Protein AF-A0A3M2EKE4-F1 (afdb_monomer)

Radius of gyration: 15.52 Å; Cα contacts (8 Å, |Δi|>4): 413; chains: 1; bounding box: 34×30×47 Å

Mean predicted aligned error: 5.19 Å

Foldseek 3Di:
DAKDWDQDPFFIKIKDKPQKHWFDKDWDDDDDPPPFDFPTKIKTKIKHKDAAFDKMKIWIWGDGDPQKFKDFDDDPQWGKIWIDGQQKTKIKIWGDQVNCCVQWVWHWDDFDDDRTTTMIMITHNHITIDIIMMMMTMHGHDVPDPPRCRNVVRRVRSNVVVSD

pLDDT: mean 86.52, std 9.89, range [51.34, 96.31]

Nearest PDB structures (foldseek):
  3wir-assembly2_D  TM=4.554E-01  e=5.961E-01  Caldicellulosiruptor saccharolyticus DSM 8903
  6hzn-assembly1_A  TM=2.839E-01  e=2.787E-02  Homo sapiens
  8rzh-assembly1_B  TM=2.232E-01  e=6.284E-01  Zobellia galactanivorans
  8rzk-assembly2_D  TM=1.931E-01  e=7.363E-01  Zobellia galactanivorans
  2e6v-assembly1_A  TM=1.548E-01  e=6.087E+00  Canis lupus familiaris

Seco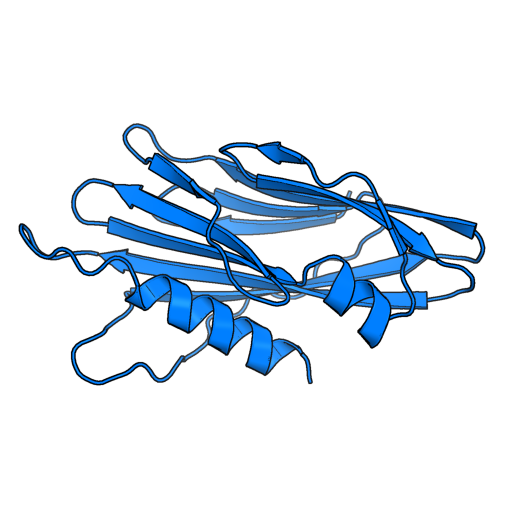ndary structure (DSSP, 8-state):
-EEEEE--TT--EEEEESSEEE---EE------TT---SEEEEEEEEEEE-TT-EEEEEEEE-PPTT-EEEEE--TTEEEEEEEETTEEEEEEEE-HHHHHHHH-EEEEEEEEETTEEEEEEEESS-EEEEEEEEEEEEEPPTT----SHHHHHHHHHHHHH--

Sequence (164 aa):
MAEIRCETPFGPVALSSATGTPGLVETVAVALPEGLALDRCQRATLHVALGSGEAATLSLACHPAPGMRVRPAVADGLAAWTVEGPGLAGAFAMPDAAWLSARHGLSATGFSAAHAGISLELRAAGPVVATIPFAVAWARLAPGSEEEFGPFFAVQKALAQGAG

Structure (mmCIF, N/CA/C/O backbone):
data_AF-A0A3M2EKE4-F1
#
_entry.id   AF-A0A3M2EKE4-F1
#
loop_
_atom_site.group_PDB
_atom_site.id
_atom_site.type_symbol
_atom_site.label_atom_id
_atom_site.label_alt_id
_atom_site.label_comp_id
_atom_site.label_asym_id
_atom_site.label_entity_id
_atom_site.label_seq_id
_atom_site.pdbx_PDB_ins_code
_atom_site.Cartn_x
_atom_site.Cartn_y
_atom_site.Cartn_z
_atom_site.occupancy
_atom_site.B_iso_or_equiv
_atom_site.auth_seq_id
_atom_site.auth_comp_id
_atom_site.auth_asym_id
_atom_site.auth_atom_id
_atom_site.pdbx_PDB_model_num
ATOM 1 N N . MET A 1 1 ? 3.431 15.579 -11.616 1.00 80.75 1 MET A N 1
ATOM 2 C CA . MET A 1 1 ? 3.532 14.623 -10.497 1.00 80.75 1 MET A CA 1
ATOM 3 C C . MET A 1 1 ? 2.196 13.921 -10.378 1.00 80.75 1 MET A C 1
ATOM 5 O O . MET A 1 1 ? 1.193 14.611 -10.244 1.00 80.75 1 MET A O 1
ATOM 9 N N . ALA A 1 2 ? 2.182 12.597 -10.505 1.00 90.69 2 ALA A N 1
ATOM 10 C CA . ALA A 1 2 ? 0.995 11.786 -10.281 1.00 90.69 2 ALA A CA 1
ATOM 11 C C . ALA A 1 2 ? 0.923 11.374 -8.815 1.00 90.69 2 ALA A C 1
ATOM 13 O O . ALA A 1 2 ? 1.919 10.943 -8.236 1.00 90.69 2 ALA A O 1
ATOM 14 N N . GLU A 1 3 ? -0.260 11.499 -8.236 1.00 93.31 3 GLU A N 1
ATOM 15 C CA . GLU A 1 3 ? -0.536 11.116 -6.862 1.00 93.31 3 GLU A CA 1
ATOM 16 C C . GLU A 1 3 ? -1.911 10.464 -6.807 1.00 93.31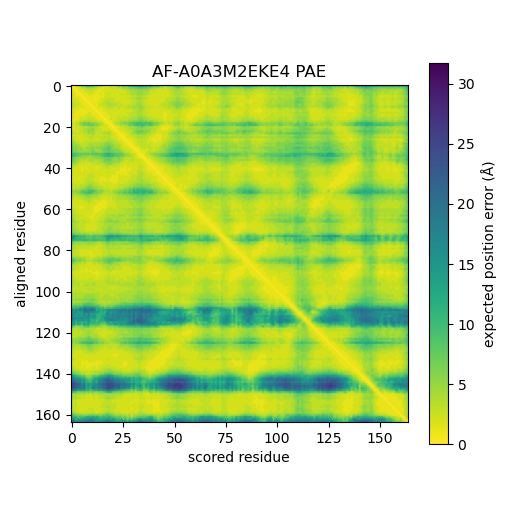 3 GLU A C 1
ATOM 18 O O . GLU A 1 3 ? -2.869 10.937 -7.421 1.00 93.31 3 GLU A O 1
ATOM 23 N N . ILE A 1 4 ? -1.987 9.371 -6.064 1.00 93.81 4 ILE A N 1
ATOM 24 C CA . ILE A 1 4 ? -3.229 8.726 -5.678 1.00 93.81 4 ILE A CA 1
ATOM 25 C C . ILE A 1 4 ? -3.342 8.872 -4.178 1.00 93.81 4 ILE A C 1
ATOM 27 O O . ILE A 1 4 ? -2.397 8.551 -3.461 1.00 93.81 4 ILE A O 1
ATOM 31 N N . ARG A 1 5 ? -4.503 9.311 -3.704 1.00 94.00 5 ARG A N 1
ATOM 32 C CA . ARG A 1 5 ? -4.724 9.603 -2.294 1.00 94.00 5 ARG A CA 1
ATOM 33 C C . ARG A 1 5 ? -6.010 8.952 -1.802 1.00 94.00 5 ARG A C 1
ATOM 35 O O . ARG A 1 5 ? -7.067 9.117 -2.404 1.00 94.00 5 ARG A O 1
ATOM 42 N N . CYS A 1 6 ? -5.900 8.214 -0.705 1.00 94.12 6 CYS A N 1
ATOM 43 C CA . CYS A 1 6 ? -7.015 7.628 0.024 1.00 94.12 6 CYS A CA 1
ATOM 44 C C . CYS A 1 6 ? -7.213 8.391 1.336 1.00 94.12 6 CYS A C 1
ATOM 46 O O . CYS A 1 6 ? -6.311 8.444 2.176 1.00 94.12 6 CYS A O 1
ATOM 48 N N . GLU A 1 7 ? -8.396 8.975 1.515 1.00 94.12 7 GLU A N 1
ATOM 49 C CA . GLU A 1 7 ? -8.786 9.621 2.768 1.00 94.12 7 GLU A CA 1
ATOM 50 C C . GLU A 1 7 ? -9.224 8.560 3.781 1.00 94.12 7 GLU A C 1
ATOM 52 O O . GLU A 1 7 ? -10.152 7.790 3.519 1.00 94.12 7 GLU A O 1
ATOM 57 N N . THR A 1 8 ? -8.568 8.526 4.943 1.00 94.31 8 THR A N 1
ATOM 58 C CA . THR A 1 8 ? -8.856 7.551 6.002 1.00 94.31 8 THR A CA 1
ATOM 59 C C . THR A 1 8 ? -9.055 8.238 7.357 1.00 94.31 8 THR A C 1
ATOM 61 O O . THR A 1 8 ? -8.550 9.346 7.564 1.00 94.31 8 THR A O 1
ATOM 64 N N . PRO A 1 9 ? -9.731 7.589 8.322 1.00 92.75 9 PRO A N 1
ATOM 65 C CA . PRO A 1 9 ? -9.908 8.139 9.666 1.00 92.75 9 PRO A CA 1
ATOM 66 C C . PRO A 1 9 ? -8.603 8.311 10.456 1.00 92.75 9 PRO A C 1
ATOM 68 O O . PRO A 1 9 ? -8.565 9.108 11.389 1.00 92.75 9 PRO A O 1
ATOM 71 N N . PHE A 1 10 ? -7.538 7.586 10.099 1.00 91.25 10 PHE A N 1
ATOM 72 C CA . PHE A 1 10 ? -6.226 7.726 10.734 1.00 91.25 10 PHE A CA 1
ATOM 73 C C . PHE A 1 10 ? -5.303 8.704 9.997 1.00 91.25 10 PHE A C 1
ATOM 75 O O . PHE A 1 10 ? -4.160 8.865 10.412 1.00 91.25 10 PHE A O 1
ATOM 82 N N . GLY A 1 11 ? -5.786 9.376 8.948 1.00 91.94 11 GLY A N 1
ATOM 83 C CA . GLY A 1 11 ? -5.022 10.320 8.133 1.00 91.94 11 GLY A CA 1
ATOM 84 C C . GLY A 1 11 ? -4.891 9.885 6.668 1.00 91.94 11 GLY A C 1
ATOM 85 O O . GLY A 1 11 ? -5.104 8.715 6.339 1.00 91.94 11 GLY A O 1
ATOM 86 N N . PRO A 1 12 ? -4.583 10.811 5.746 1.00 93.50 12 PRO A N 1
ATOM 87 C CA . PRO A 1 12 ? -4.498 10.491 4.328 1.00 93.50 12 PRO A CA 1
ATOM 88 C C . PRO A 1 12 ? -3.290 9.599 4.028 1.00 93.50 12 PRO A C 1
ATOM 90 O O . PRO A 1 12 ? -2.175 9.858 4.495 1.00 93.50 12 PRO A O 1
ATOM 93 N N . VAL A 1 13 ? -3.519 8.588 3.190 1.00 94.50 13 VAL A N 1
ATOM 94 C CA . VAL A 1 13 ? -2.485 7.706 2.634 1.00 94.50 13 VAL A CA 1
ATOM 95 C C . VAL A 1 13 ? -2.353 7.993 1.146 1.00 94.50 13 VAL A C 1
ATOM 97 O O . VAL A 1 13 ? -3.359 8.012 0.436 1.00 94.50 13 VAL A O 1
ATOM 100 N N . ALA A 1 14 ? -1.134 8.211 0.665 1.00 93.19 14 ALA A N 1
ATOM 101 C CA . ALA A 1 14 ? -0.877 8.550 -0.725 1.00 93.19 14 ALA A CA 1
ATOM 102 C C . ALA A 1 14 ? 0.242 7.706 -1.333 1.00 93.19 14 ALA A C 1
ATOM 104 O O . ALA A 1 14 ? 1.257 7.468 -0.685 1.00 93.19 14 ALA A O 1
ATOM 105 N N . LEU A 1 15 ? 0.061 7.304 -2.591 1.00 93.50 15 LEU A N 1
ATOM 106 C CA . LEU A 1 15 ? 1.104 6.751 -3.452 1.00 93.50 15 LEU A CA 1
ATOM 107 C C . LEU A 1 15 ? 1.366 7.742 -4.587 1.00 93.50 15 LEU A C 1
ATOM 109 O O . LEU A 1 15 ? 0.444 8.092 -5.326 1.00 93.50 15 LEU A O 1
ATOM 113 N N . SER A 1 16 ? 2.610 8.179 -4.751 1.00 93.00 16 SER A N 1
ATOM 114 C CA . SER A 1 16 ? 2.976 9.176 -5.755 1.00 93.00 16 SER A CA 1
ATOM 115 C C . SER A 1 16 ? 4.230 8.810 -6.542 1.00 93.00 16 SER A C 1
ATOM 117 O O . SER A 1 16 ? 5.087 8.042 -6.099 1.00 93.00 16 SER A O 1
ATOM 119 N N . SER A 1 17 ? 4.317 9.365 -7.752 1.00 92.75 17 SER A N 1
ATOM 120 C CA . SER A 1 17 ? 5.510 9.332 -8.594 1.00 92.75 17 SER A CA 1
ATOM 121 C C . SER A 1 17 ? 5.554 10.537 -9.534 1.00 92.75 17 SER A C 1
ATOM 123 O O . SER A 1 17 ? 4.526 11.044 -9.991 1.00 92.75 17 SER A O 1
A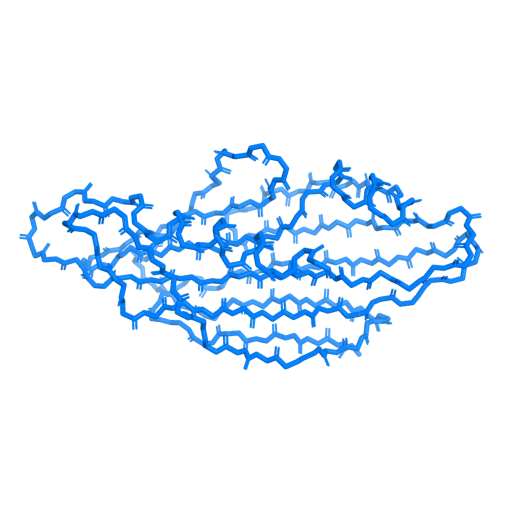TOM 125 N N . ALA A 1 18 ? 6.759 10.999 -9.867 1.00 88.38 18 ALA A N 1
ATOM 126 C CA . ALA A 1 18 ? 6.948 12.112 -10.795 1.00 88.38 18 ALA A CA 1
ATOM 127 C C . ALA A 1 18 ? 6.512 11.768 -12.230 1.00 88.38 18 ALA A C 1
ATOM 129 O O . ALA A 1 18 ? 5.973 12.637 -12.917 1.00 88.38 18 ALA A O 1
ATOM 130 N N . THR A 1 19 ? 6.708 10.513 -12.643 1.00 85.06 19 THR A N 1
ATOM 131 C CA . THR A 1 19 ? 6.520 10.015 -14.018 1.00 85.06 19 THR A CA 1
ATOM 132 C C . THR A 1 19 ? 5.321 9.072 -14.164 1.00 85.06 19 THR A C 1
ATOM 134 O O . THR A 1 19 ? 5.104 8.497 -15.228 1.00 85.06 19 THR A O 1
ATOM 137 N N . GLY A 1 20 ? 4.538 8.895 -13.097 1.00 88.69 20 GLY A N 1
ATOM 138 C CA . GLY A 1 20 ? 3.387 7.999 -13.097 1.00 88.69 20 GLY A CA 1
ATOM 139 C C . GLY A 1 20 ? 2.120 8.599 -13.712 1.00 88.69 20 GLY A C 1
ATOM 140 O O . GLY A 1 20 ? 2.039 9.789 -14.004 1.00 88.69 20 GLY A O 1
ATOM 141 N N . THR A 1 21 ? 1.095 7.762 -13.843 1.00 92.81 21 THR A N 1
ATOM 142 C CA . THR A 1 21 ? -0.301 8.137 -14.097 1.00 92.81 21 THR A CA 1
ATOM 143 C C . THR A 1 21 ? -1.183 7.429 -13.064 1.00 92.81 21 THR A C 1
ATOM 145 O O . THR A 1 21 ? -1.040 6.213 -12.889 1.00 92.81 21 THR A O 1
ATOM 148 N N . PRO A 1 22 ? -2.060 8.152 -12.345 1.00 93.19 22 PRO A N 1
ATOM 149 C CA . PRO A 1 22 ? -2.906 7.550 -11.326 1.00 93.19 22 PRO A CA 1
ATOM 150 C C . PRO A 1 22 ? -4.016 6.716 -11.972 1.00 93.19 22 PRO A C 1
ATOM 152 O O . PRO A 1 22 ? -4.667 7.153 -12.920 1.00 93.19 22 PRO A O 1
ATOM 155 N N . GLY A 1 23 ? -4.232 5.517 -11.446 1.00 88.88 23 GLY A N 1
ATOM 156 C CA . GLY A 1 23 ? -5.426 4.721 -11.688 1.00 88.88 23 GLY A CA 1
ATOM 157 C C . GLY A 1 23 ? -6.572 5.130 -10.763 1.00 88.88 23 GLY A C 1
ATOM 158 O O . GLY A 1 23 ? -6.477 6.084 -9.986 1.00 88.88 23 GLY A O 1
ATOM 159 N N . LEU A 1 24 ? -7.675 4.389 -10.846 1.00 88.00 24 LEU A N 1
ATOM 160 C CA . LEU A 1 24 ? -8.851 4.632 -10.016 1.00 88.00 24 LEU A CA 1
ATOM 161 C C . LEU A 1 24 ? -8.644 4.107 -8.592 1.00 88.00 24 LEU A C 1
ATOM 163 O O . LEU A 1 24 ? -8.023 3.066 -8.377 1.00 88.00 24 LEU A O 1
ATOM 167 N N . VAL A 1 25 ? -9.211 4.831 -7.627 1.00 91.94 25 VAL A N 1
ATOM 168 C CA . VAL A 1 25 ? -9.380 4.346 -6.257 1.00 91.94 25 VAL A CA 1
ATOM 169 C C . VAL A 1 25 ? -10.722 3.636 -6.170 1.00 91.94 25 VAL A C 1
ATOM 171 O O . VAL A 1 25 ? -11.772 4.236 -6.395 1.00 91.94 25 VAL A O 1
ATOM 174 N N . GLU A 1 26 ? -10.691 2.364 -5.804 1.00 93.31 26 GLU A N 1
ATOM 175 C CA . GLU A 1 26 ? -11.861 1.501 -5.711 1.00 93.31 26 GLU A CA 1
ATOM 176 C C . GLU A 1 26 ? -12.082 1.078 -4.262 1.00 93.31 26 GLU A C 1
ATOM 178 O O . GLU A 1 26 ? -11.132 0.813 -3.525 1.00 93.31 26 GLU A O 1
ATOM 183 N N . THR A 1 27 ? -13.345 0.980 -3.847 1.00 94.31 27 THR A N 1
ATOM 184 C CA . THR A 1 27 ? -13.686 0.263 -2.611 1.00 94.31 27 THR A CA 1
ATOM 185 C C . THR A 1 27 ? -13.826 -1.212 -2.944 1.00 94.31 27 THR A C 1
ATOM 187 O O . THR A 1 27 ? -14.578 -1.562 -3.853 1.00 94.31 27 THR A O 1
ATOM 190 N N . VAL A 1 28 ? -13.120 -2.072 -2.214 1.00 92.94 28 VAL A N 1
ATOM 191 C CA . VAL A 1 28 ? -13.090 -3.513 -2.476 1.00 92.94 28 VAL A CA 1
ATOM 192 C C . VAL A 1 28 ? -13.708 -4.295 -1.324 1.00 92.94 28 VAL A C 1
ATOM 194 O O . VAL A 1 28 ? -13.464 -4.016 -0.149 1.00 92.94 28 VAL A O 1
ATOM 197 N N . ALA A 1 29 ? -14.519 -5.293 -1.672 1.00 90.38 29 ALA A N 1
ATOM 198 C CA . ALA A 1 29 ? -15.056 -6.247 -0.714 1.00 90.38 29 ALA A CA 1
ATOM 199 C C . ALA A 1 29 ? -14.032 -7.364 -0.475 1.00 90.38 29 ALA A C 1
ATOM 201 O O . ALA A 1 29 ? -13.608 -8.054 -1.404 1.00 90.38 29 ALA A O 1
ATOM 202 N N . VAL A 1 30 ? -13.649 -7.554 0.784 1.00 89.31 30 VAL A N 1
ATOM 203 C CA . VAL A 1 30 ? -12.663 -8.552 1.207 1.00 89.31 30 VAL A CA 1
ATOM 204 C C . VAL A 1 30 ? -13.313 -9.502 2.203 1.00 89.31 30 VAL A C 1
ATOM 206 O O . VAL A 1 30 ? -13.792 -9.088 3.254 1.00 89.31 30 VAL A O 1
ATOM 209 N 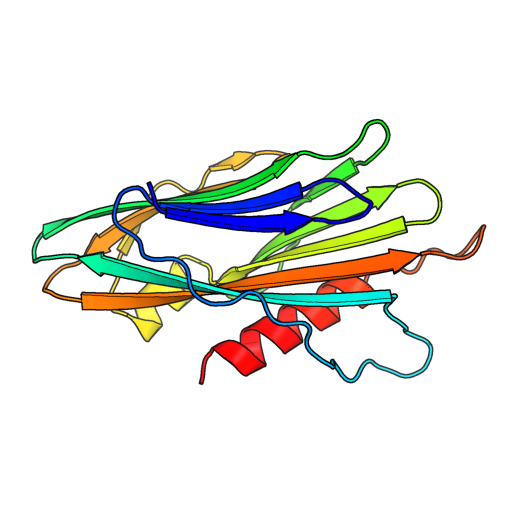N . ALA A 1 31 ? -13.354 -10.790 1.864 1.00 86.44 31 ALA A N 1
ATOM 210 C CA . ALA A 1 31 ? -13.830 -11.809 2.791 1.00 86.44 31 ALA A CA 1
ATOM 211 C C . ALA A 1 31 ? -12.798 -11.978 3.912 1.00 86.44 31 ALA A C 1
ATOM 213 O O . ALA A 1 31 ? -11.634 -12.271 3.628 1.00 86.44 31 ALA A O 1
ATOM 214 N N . LEU A 1 32 ? -13.202 -11.805 5.166 1.00 85.44 32 LEU A N 1
ATOM 215 C CA . LEU A 1 32 ? -12.344 -11.980 6.337 1.00 85.44 32 LEU A CA 1
ATOM 216 C C . LEU A 1 32 ? -12.699 -13.267 7.096 1.00 85.44 32 LEU A C 1
ATOM 218 O O . LEU A 1 32 ? -13.790 -13.801 6.892 1.00 85.44 32 LEU A O 1
ATOM 222 N N . PRO A 1 33 ? -11.779 -13.796 7.925 1.00 83.75 33 PRO A N 1
ATOM 223 C CA . PRO A 1 33 ? -12.112 -14.832 8.898 1.00 83.75 33 PRO A CA 1
ATOM 224 C C . PRO A 1 33 ? -13.297 -14.429 9.786 1.00 83.75 33 PRO A C 1
ATOM 226 O O . PRO A 1 33 ? -13.557 -13.242 9.992 1.00 83.75 33 PRO A O 1
ATOM 229 N N . GLU A 1 34 ? -14.001 -15.425 10.320 1.00 80.06 34 GLU A N 1
ATOM 230 C CA . GLU A 1 34 ? -15.129 -15.211 11.227 1.00 80.06 34 GLU A CA 1
ATOM 231 C C . GLU A 1 34 ? -14.706 -14.389 12.457 1.00 80.06 34 GLU A C 1
ATOM 233 O O . GLU A 1 34 ? -13.623 -14.593 13.002 1.00 80.06 34 GLU A O 1
ATOM 238 N N . GLY A 1 35 ? -15.550 -13.438 12.866 1.00 77.50 35 GLY A N 1
ATOM 239 C CA . GLY A 1 35 ? -15.277 -12.522 13.980 1.00 77.50 35 GLY A CA 1
ATOM 240 C C . GLY A 1 35 ? -14.587 -11.212 13.586 1.00 77.50 35 GLY A C 1
ATOM 241 O O . GLY A 1 35 ? -14.679 -10.249 14.337 1.00 77.50 35 GLY A O 1
ATOM 242 N N . LEU A 1 36 ? -13.995 -11.121 12.388 1.00 81.12 36 LEU A N 1
ATOM 243 C CA . LEU A 1 36 ? -13.330 -9.906 11.913 1.00 81.12 36 LEU A CA 1
ATOM 244 C C . LEU A 1 36 ? -14.216 -9.109 10.950 1.00 81.12 36 LEU A C 1
ATOM 246 O O . LEU A 1 36 ? -14.804 -9.654 10.014 1.00 81.12 36 LEU A O 1
ATOM 250 N N . ALA A 1 37 ? -14.259 -7.791 11.138 1.00 83.50 37 ALA A N 1
ATOM 251 C CA . ALA A 1 37 ? -15.003 -6.873 10.283 1.00 83.50 37 ALA A CA 1
ATOM 252 C C . ALA A 1 37 ? -14.169 -5.642 9.917 1.00 83.50 37 ALA A C 1
ATOM 254 O O . ALA A 1 37 ? -13.274 -5.232 10.655 1.00 83.50 37 ALA A O 1
ATOM 255 N N . LEU A 1 38 ? -14.488 -5.039 8.769 1.00 90.00 38 LEU A N 1
ATOM 256 C CA . LEU A 1 38 ? -13.913 -3.769 8.333 1.00 90.00 38 LEU A CA 1
ATOM 257 C C . LEU A 1 38 ? -14.996 -2.750 8.075 1.00 90.00 38 LEU A C 1
ATOM 259 O O . LEU A 1 38 ? -16.046 -3.072 7.524 1.00 90.00 38 LEU A O 1
ATOM 263 N N . ASP A 1 39 ? -14.675 -1.500 8.390 1.00 92.75 39 ASP A N 1
ATOM 264 C CA . ASP A 1 39 ? -15.472 -0.372 7.927 1.00 92.75 39 ASP A CA 1
ATOM 265 C C . ASP A 1 39 ? -15.232 -0.142 6.431 1.00 92.75 39 ASP A C 1
ATOM 267 O O . ASP A 1 39 ? -16.165 0.145 5.677 1.00 92.75 39 ASP A O 1
ATOM 271 N N . ARG A 1 40 ? -13.970 -0.236 5.986 1.00 95.19 40 ARG A N 1
ATOM 272 C CA . ARG A 1 40 ? -13.616 -0.043 4.578 1.00 95.19 40 ARG A CA 1
ATOM 273 C C . ARG A 1 40 ? -12.288 -0.699 4.215 1.00 95.19 40 ARG A C 1
ATOM 275 O O . ARG A 1 40 ? -11.346 -0.713 5.004 1.00 95.19 40 ARG A O 1
ATOM 282 N N . CYS A 1 41 ? -12.208 -1.164 2.972 1.00 96.31 41 CYS A N 1
ATOM 283 C CA . CYS A 1 41 ? -10.965 -1.478 2.282 1.00 96.31 41 CYS A CA 1
ATOM 284 C C . CYS A 1 41 ? -10.976 -0.779 0.918 1.00 96.31 41 CYS A C 1
ATOM 286 O O . CYS A 1 41 ? -11.966 -0.847 0.187 1.00 96.31 41 CYS A O 1
ATOM 288 N N . GLN A 1 42 ? -9.899 -0.068 0.599 1.00 96.12 42 GLN A N 1
ATOM 289 C CA . GLN A 1 42 ? -9.707 0.605 -0.677 1.00 96.12 42 GLN A CA 1
ATOM 290 C C . GLN A 1 42 ? -8.436 0.108 -1.349 1.00 96.12 42 GLN A C 1
ATOM 292 O O . GLN A 1 42 ? -7.439 -0.196 -0.692 1.00 96.12 42 GLN A O 1
ATOM 297 N N . ARG A 1 43 ? -8.479 0.061 -2.674 1.00 95.00 43 ARG A N 1
ATOM 298 C CA . ARG A 1 43 ? -7.367 -0.322 -3.536 1.00 95.00 43 ARG A CA 1
ATOM 299 C C . ARG A 1 43 ? -7.205 0.726 -4.619 1.00 95.00 43 ARG A C 1
ATOM 301 O O . ARG A 1 43 ? -8.198 1.260 -5.106 1.00 95.00 43 ARG A O 1
ATOM 308 N N . ALA A 1 44 ? -5.973 0.977 -5.027 1.00 94.00 44 ALA A N 1
ATOM 309 C CA . ALA A 1 44 ? -5.704 1.768 -6.212 1.00 94.00 44 ALA A CA 1
ATOM 310 C C . ALA A 1 44 ? -4.408 1.330 -6.893 1.00 94.00 44 ALA A C 1
ATOM 312 O O . ALA A 1 44 ? -3.621 0.569 -6.328 1.00 94.00 44 ALA A O 1
ATOM 313 N N . THR A 1 45 ? -4.190 1.805 -8.115 1.00 94.12 45 THR A N 1
ATOM 314 C CA . THR A 1 45 ? -3.025 1.448 -8.931 1.00 94.12 45 THR A CA 1
ATOM 315 C C . THR A 1 45 ? -2.323 2.686 -9.448 1.00 94.12 45 THR A C 1
ATOM 317 O O . THR A 1 45 ? -2.969 3.592 -9.959 1.00 94.12 45 THR A O 1
ATOM 320 N N . LEU A 1 46 ? -0.996 2.721 -9.371 1.00 94.25 46 LEU A N 1
ATOM 321 C CA . LEU A 1 46 ? -0.179 3.714 -10.061 1.00 94.25 46 LEU A CA 1
ATOM 322 C C . LEU A 1 46 ? 0.501 3.053 -11.258 1.00 94.25 46 LEU A C 1
ATOM 324 O O . LEU A 1 46 ? 1.173 2.033 -11.107 1.00 94.25 46 LEU A O 1
ATOM 328 N N . HIS A 1 47 ? 0.339 3.636 -12.442 1.00 93.94 47 HIS A N 1
ATOM 329 C CA . HIS A 1 47 ? 1.013 3.171 -13.650 1.00 93.94 47 HIS A CA 1
ATOM 330 C C . HIS A 1 47 ? 2.278 3.994 -13.862 1.00 93.94 47 HIS A C 1
ATOM 332 O O . HIS A 1 47 ? 2.204 5.219 -13.911 1.00 93.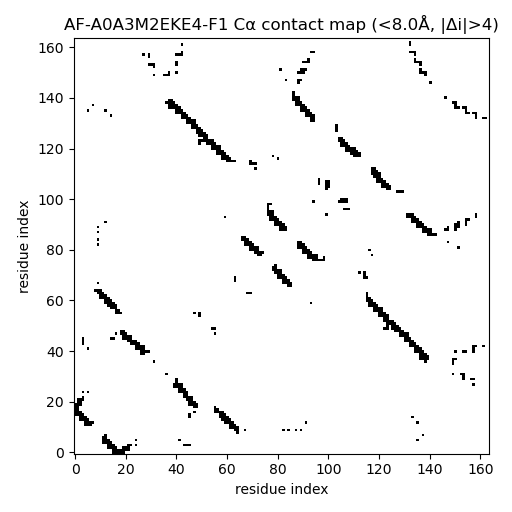94 47 HIS A O 1
ATOM 338 N N . VAL A 1 48 ? 3.431 3.346 -13.987 1.00 93.19 48 VAL A N 1
ATOM 339 C CA . VAL A 1 48 ? 4.719 4.011 -14.217 1.00 93.19 48 VAL A CA 1
ATOM 340 C C . VAL A 1 48 ? 5.334 3.452 -15.488 1.00 93.19 48 VAL A C 1
ATOM 342 O O . VAL A 1 48 ? 5.577 2.251 -15.589 1.00 93.19 48 VAL A O 1
ATOM 345 N N . ALA A 1 49 ? 5.570 4.329 -16.460 1.00 92.31 49 ALA A N 1
ATOM 346 C CA . ALA A 1 49 ? 6.295 3.999 -17.678 1.00 92.31 49 ALA A CA 1
ATOM 347 C C . ALA A 1 49 ? 7.750 4.450 -17.527 1.00 92.31 49 ALA A C 1
ATOM 349 O O . ALA A 1 49 ? 8.002 5.596 -17.157 1.00 92.31 49 ALA A O 1
ATOM 350 N N . LEU A 1 50 ? 8.688 3.545 -17.800 1.00 92.06 50 LEU A N 1
ATOM 351 C CA . LEU A 1 50 ? 10.120 3.828 -17.807 1.00 92.06 50 LEU A CA 1
ATOM 352 C C . LEU A 1 50 ? 10.715 3.391 -19.138 1.00 92.06 50 LEU A C 1
ATOM 354 O O . LEU A 1 50 ? 10.455 2.285 -19.616 1.00 92.06 50 LEU A O 1
ATOM 358 N N . GLY A 1 51 ? 11.530 4.258 -19.725 1.00 90.06 51 GLY A N 1
ATOM 359 C CA . GLY A 1 51 ? 12.436 3.928 -20.811 1.00 90.06 51 GLY A CA 1
ATOM 360 C C . GLY A 1 51 ? 13.650 3.127 -20.333 1.00 90.06 51 GLY A C 1
ATOM 361 O O . GLY A 1 51 ? 13.878 2.908 -19.143 1.00 90.06 51 GLY A O 1
ATOM 362 N N . SER A 1 52 ? 14.467 2.691 -21.290 1.00 89.56 52 SER A N 1
ATOM 363 C CA . SER A 1 52 ? 15.697 1.948 -21.003 1.00 89.56 52 SER A CA 1
ATOM 364 C C . SER A 1 52 ? 16.681 2.797 -20.192 1.00 89.56 52 SER A C 1
ATOM 366 O O . SER A 1 52 ? 17.122 3.843 -20.662 1.00 89.56 52 SER A O 1
ATOM 368 N N . GLY A 1 53 ? 17.068 2.327 -19.003 1.00 85.38 53 GLY A N 1
ATOM 369 C CA . GLY A 1 53 ? 18.012 3.024 -18.124 1.00 85.38 53 GLY A CA 1
ATOM 370 C C . GLY A 1 53 ? 17.413 4.195 -17.337 1.00 85.38 53 GLY A C 1
ATOM 371 O O . GLY A 1 53 ? 18.135 4.833 -16.567 1.00 85.38 53 GLY A O 1
ATOM 372 N N . GLU A 1 54 ? 16.115 4.471 -17.493 1.00 89.38 54 GLU A N 1
ATOM 373 C CA . GLU A 1 54 ? 15.423 5.488 -16.706 1.00 89.38 54 GLU A CA 1
ATOM 374 C C . GLU A 1 54 ? 15.179 5.021 -15.267 1.00 89.38 54 GLU A C 1
ATOM 376 O O . GLU A 1 54 ? 15.146 3.824 -14.956 1.00 89.38 54 GLU A O 1
ATOM 381 N N . ALA A 1 55 ? 15.005 6.005 -14.385 1.00 89.19 55 ALA A N 1
ATOM 382 C CA . ALA A 1 55 ? 14.681 5.794 -12.988 1.00 89.19 55 ALA A CA 1
ATOM 383 C C . ALA A 1 55 ? 13.419 6.569 -12.604 1.00 89.19 55 ALA A C 1
ATOM 385 O O . ALA A 1 55 ? 13.171 7.663 -13.113 1.00 89.19 55 ALA A O 1
ATOM 386 N N . ALA A 1 56 ? 12.648 6.020 -11.672 1.00 90.69 56 ALA A N 1
ATOM 387 C CA . ALA A 1 56 ? 11.503 6.692 -11.076 1.00 90.69 56 ALA A CA 1
ATOM 388 C C . ALA A 1 56 ? 11.484 6.472 -9.572 1.00 90.69 56 ALA A C 1
ATOM 390 O O . ALA A 1 56 ? 11.770 5.382 -9.092 1.00 90.69 56 ALA A O 1
ATOM 391 N N . THR A 1 57 ? 11.086 7.491 -8.824 1.00 90.94 57 THR A N 1
ATOM 392 C CA . THR A 1 57 ? 10.812 7.339 -7.397 1.00 90.94 57 THR A CA 1
ATOM 393 C C . THR A 1 57 ? 9.329 7.062 -7.198 1.00 90.94 57 THR A C 1
ATOM 395 O O . THR A 1 57 ? 8.476 7.763 -7.752 1.00 90.94 57 THR A O 1
ATOM 398 N N . LEU A 1 58 ? 9.035 6.038 -6.406 1.00 91.38 58 LEU A N 1
ATOM 399 C CA . LEU A 1 58 ? 7.739 5.820 -5.783 1.00 91.38 58 LEU A CA 1
ATOM 400 C C . LEU A 1 58 ? 7.803 6.307 -4.349 1.00 91.38 58 LEU A C 1
ATOM 402 O O . LEU A 1 58 ? 8.742 5.959 -3.636 1.00 91.38 58 LEU A O 1
ATOM 406 N N . SER A 1 59 ? 6.786 7.032 -3.911 1.00 90.38 59 SER A N 1
ATOM 407 C CA . SER A 1 59 ? 6.635 7.416 -2.513 1.00 90.38 59 SER A CA 1
ATOM 408 C C . SER A 1 59 ? 5.259 6.990 -2.025 1.00 90.38 59 SER A C 1
ATOM 410 O O . SER A 1 59 ? 4.248 7.470 -2.527 1.00 90.38 59 SER A O 1
ATOM 412 N N . LEU A 1 60 ? 5.224 6.078 -1.056 1.00 91.38 60 LEU A N 1
ATOM 413 C CA . LEU A 1 60 ? 4.020 5.706 -0.322 1.00 91.38 60 LEU A CA 1
ATOM 414 C C . LEU A 1 60 ? 4.109 6.354 1.052 1.00 91.38 60 LEU A C 1
ATOM 416 O O . LEU A 1 60 ? 5.008 6.024 1.818 1.00 91.38 60 LEU A O 1
ATOM 420 N N . ALA A 1 61 ? 3.202 7.269 1.361 1.00 90.06 61 ALA A N 1
ATOM 421 C CA . ALA A 1 61 ? 3.231 8.041 2.593 1.00 90.06 61 ALA A CA 1
ATOM 422 C C . ALA A 1 61 ? 1.880 8.013 3.306 1.00 90.06 61 ALA A C 1
ATOM 424 O O . ALA A 1 61 ? 0.826 8.023 2.675 1.00 90.06 61 ALA A O 1
ATOM 425 N N . CYS A 1 62 ? 1.918 8.031 4.632 1.00 90.12 62 CYS A N 1
ATOM 426 C CA . CYS A 1 62 ? 0.772 8.251 5.500 1.00 90.12 62 CYS A CA 1
ATOM 427 C C . CYS A 1 62 ? 1.041 9.491 6.350 1.00 90.12 62 CYS A C 1
ATOM 429 O O . CYS A 1 62 ? 2.130 9.642 6.900 1.00 90.12 62 CYS A O 1
ATOM 431 N N . HIS A 1 63 ? 0.046 10.364 6.481 1.00 89.75 63 HIS A N 1
ATOM 432 C CA . HIS A 1 63 ? 0.111 11.510 7.386 1.00 89.75 63 HIS A CA 1
ATOM 433 C C . HIS A 1 63 ? -0.798 11.239 8.586 1.00 89.75 63 HIS A C 1
ATOM 435 O O . HIS A 1 63 ? -1.965 11.637 8.552 1.00 89.75 63 HIS A O 1
ATOM 441 N N . PRO A 1 64 ? -0.309 10.523 9.617 1.00 88.00 64 PRO A N 1
ATOM 442 C CA . PRO A 1 64 ? -1.151 10.085 10.715 1.00 88.00 64 PRO A CA 1
ATOM 443 C C . PRO A 1 64 ? -1.784 11.270 11.446 1.00 88.00 64 PRO A C 1
ATOM 445 O O . PRO A 1 64 ? -1.118 12.261 11.755 1.00 88.00 64 PRO A O 1
ATOM 448 N N . ALA A 1 65 ? -3.074 11.151 11.754 1.00 90.31 65 ALA A N 1
ATOM 449 C CA . ALA A 1 65 ? -3.767 12.103 12.610 1.00 90.31 65 ALA A CA 1
ATOM 450 C C . ALA A 1 65 ? -3.140 12.127 14.024 1.00 90.31 65 ALA A C 1
ATOM 452 O O . ALA A 1 65 ? -2.557 11.128 14.461 1.00 90.31 65 ALA A O 1
ATOM 453 N N . PRO A 1 66 ? -3.259 13.236 14.780 1.00 88.31 66 PRO A N 1
ATOM 454 C CA . PRO A 1 66 ? -2.750 13.305 16.147 1.00 88.31 66 PRO A CA 1
ATOM 455 C C . PRO A 1 66 ? -3.260 12.147 17.016 1.00 88.31 66 PRO A C 1
ATOM 457 O O . PRO A 1 66 ? -4.452 11.850 17.031 1.00 88.31 66 PRO A O 1
ATOM 460 N N . GLY A 1 67 ? -2.353 11.501 17.751 1.00 86.94 67 GLY A N 1
ATOM 461 C CA . GLY A 1 67 ? -2.681 10.356 18.609 1.00 86.94 67 GLY A CA 1
ATOM 462 C C . GLY A 1 67 ? -2.686 8.996 17.904 1.00 86.94 67 GLY A C 1
ATOM 463 O O . GLY A 1 67 ? -2.831 7.982 18.585 1.00 86.94 67 GLY A O 1
ATOM 464 N N . MET A 1 68 ? -2.471 8.957 16.587 1.00 88.81 68 MET A N 1
ATOM 465 C CA . MET A 1 68 ? -2.255 7.715 15.844 1.00 88.81 68 MET A CA 1
ATOM 466 C C . MET A 1 68 ? -0.784 7.295 15.916 1.00 88.81 68 MET A C 1
ATOM 468 O O . MET A 1 68 ? 0.128 8.123 15.847 1.00 88.81 68 MET A O 1
ATOM 472 N N . ARG A 1 69 ? -0.544 5.992 16.037 1.00 88.12 69 ARG A N 1
ATOM 473 C CA . ARG A 1 69 ? 0.780 5.369 15.988 1.00 88.12 69 ARG A CA 1
ATOM 474 C C . ARG A 1 69 ? 0.887 4.545 14.721 1.00 88.12 69 ARG A C 1
ATOM 476 O O . ARG A 1 69 ? -0.024 3.794 14.410 1.00 88.12 69 ARG A O 1
ATOM 483 N N . VAL A 1 70 ? 2.004 4.671 14.018 1.00 87.75 70 VAL A N 1
ATOM 484 C CA . VAL A 1 70 ? 2.275 3.925 12.787 1.00 87.75 70 VAL A CA 1
ATOM 485 C C . VAL A 1 70 ? 3.504 3.057 13.009 1.00 87.75 70 VAL A C 1
ATOM 487 O O . VAL A 1 70 ? 4.516 3.534 13.533 1.00 87.75 70 VAL A O 1
ATOM 490 N N . ARG A 1 71 ? 3.420 1.784 12.627 1.00 87.00 71 ARG A N 1
ATOM 491 C CA . ARG A 1 71 ? 4.500 0.807 12.780 1.00 87.00 71 ARG A CA 1
ATOM 492 C C . ARG A 1 71 ? 4.699 0.039 11.476 1.00 87.00 71 ARG A C 1
ATOM 494 O O . ARG A 1 71 ? 3.709 -0.296 10.831 1.00 87.00 71 ARG A O 1
ATOM 501 N N . PRO A 1 72 ? 5.947 -0.248 11.070 1.00 85.00 72 PRO A N 1
ATOM 502 C CA . PRO A 1 72 ? 6.194 -1.179 9.978 1.00 85.00 72 PRO A CA 1
ATOM 503 C C . PRO A 1 72 ? 5.580 -2.547 10.294 1.00 85.00 72 PRO A C 1
ATOM 505 O O . PRO A 1 72 ? 5.721 -3.046 11.411 1.00 85.00 72 PRO A O 1
ATOM 508 N N . ALA A 1 73 ? 4.927 -3.150 9.307 1.00 81.50 73 ALA A N 1
ATOM 509 C CA . ALA A 1 73 ? 4.371 -4.491 9.389 1.00 81.50 73 ALA A CA 1
ATOM 510 C C . ALA A 1 73 ? 5.229 -5.447 8.559 1.00 81.50 73 ALA A C 1
ATOM 512 O O . ALA A 1 73 ? 5.611 -5.131 7.432 1.00 81.50 73 ALA A O 1
ATOM 513 N N . VAL A 1 74 ? 5.536 -6.619 9.115 1.00 69.88 74 VAL A N 1
ATOM 514 C CA . VAL A 1 74 ? 6.314 -7.642 8.411 1.00 69.88 74 VAL A CA 1
ATOM 515 C C . VAL A 1 74 ? 5.356 -8.540 7.637 1.00 69.88 74 VAL A C 1
ATOM 517 O O . VAL A 1 74 ? 4.512 -9.208 8.232 1.00 69.88 74 VAL A O 1
ATOM 520 N N . ALA A 1 75 ? 5.495 -8.565 6.315 1.00 72.12 75 ALA A N 1
ATOM 521 C CA . ALA A 1 75 ? 4.886 -9.576 5.464 1.00 72.12 75 ALA A CA 1
ATOM 522 C C . ALA A 1 75 ? 5.724 -9.802 4.212 1.00 72.12 75 ALA A C 1
ATOM 524 O O . ALA A 1 75 ? 6.229 -8.854 3.611 1.00 72.12 75 ALA A O 1
ATOM 525 N N . ASP A 1 76 ? 5.822 -11.064 3.811 1.00 7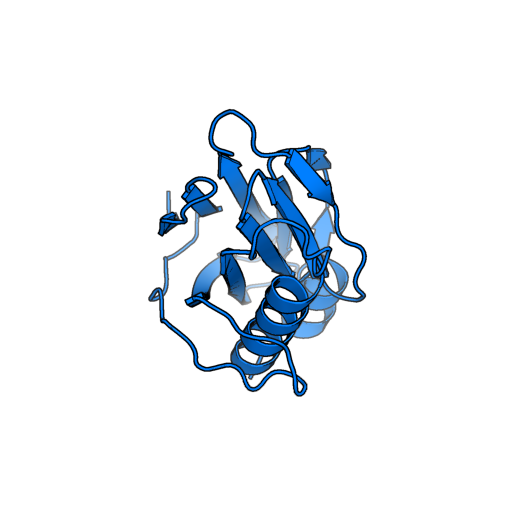6.06 76 ASP A N 1
ATOM 526 C CA . ASP A 1 76 ? 6.556 -11.457 2.617 1.00 76.06 76 ASP A CA 1
ATOM 527 C C . ASP A 1 76 ? 5.942 -10.811 1.370 1.00 76.06 76 ASP A C 1
ATOM 529 O O . ASP A 1 76 ? 4.733 -10.895 1.132 1.00 76.06 76 ASP A O 1
ATOM 533 N N . GLY A 1 77 ? 6.782 -10.161 0.563 1.00 82.81 77 GLY A N 1
ATOM 534 C CA . GLY A 1 77 ? 6.369 -9.551 -0.699 1.00 82.81 77 GLY A CA 1
ATOM 535 C C . GLY A 1 77 ? 5.726 -8.168 -0.572 1.00 82.81 77 GLY A C 1
ATOM 536 O O . GLY A 1 77 ? 5.271 -7.635 -1.586 1.00 82.81 77 GLY A O 1
ATOM 537 N N . LEU A 1 78 ? 5.662 -7.574 0.629 1.00 87.56 78 LEU A N 1
ATOM 538 C CA . LEU A 1 78 ? 4.984 -6.298 0.876 1.00 87.56 78 LEU A CA 1
ATOM 539 C C . LEU A 1 78 ? 5.841 -5.304 1.669 1.00 87.56 78 LEU A C 1
ATOM 541 O O . LEU A 1 78 ? 6.442 -5.633 2.687 1.00 87.56 78 LEU A O 1
ATOM 545 N N . ALA A 1 79 ? 5.795 -4.039 1.252 1.00 88.31 79 ALA A N 1
ATOM 546 C CA . ALA A 1 79 ? 6.156 -2.903 2.090 1.00 88.31 79 ALA A CA 1
ATOM 547 C C . ALA A 1 79 ? 4.876 -2.395 2.768 1.00 88.31 79 ALA A C 1
ATOM 549 O O . ALA A 1 79 ? 3.982 -1.878 2.090 1.00 88.31 79 ALA A O 1
ATOM 550 N N . ALA A 1 80 ? 4.762 -2.590 4.083 1.00 89.12 80 ALA A N 1
ATOM 551 C CA . ALA A 1 80 ? 3.505 -2.428 4.805 1.00 89.12 80 ALA A CA 1
ATOM 552 C C . ALA A 1 80 ? 3.647 -1.733 6.163 1.00 89.12 80 ALA A C 1
ATOM 554 O O . ALA A 1 80 ? 4.694 -1.792 6.810 1.00 89.12 80 ALA A O 1
ATOM 555 N N . TRP A 1 81 ? 2.547 -1.129 6.614 1.00 90.88 81 TRP A N 1
ATOM 556 C CA . TRP A 1 81 ? 2.427 -0.487 7.918 1.00 90.88 81 TRP A CA 1
ATOM 557 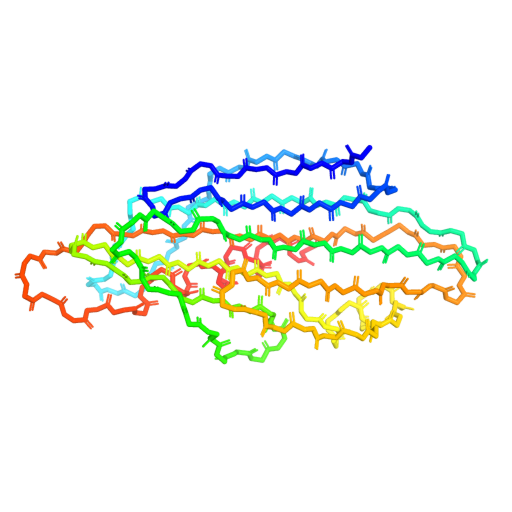C C . TRP A 1 81 ? 1.074 -0.789 8.552 1.00 90.88 81 TRP A C 1
ATOM 559 O O . TRP A 1 81 ? 0.047 -0.814 7.866 1.00 90.88 81 TRP A O 1
ATOM 569 N N . THR A 1 82 ? 1.076 -0.946 9.873 1.00 91.06 82 THR A N 1
ATOM 570 C CA . THR A 1 82 ? -0.123 -0.869 10.706 1.00 91.06 82 THR A CA 1
ATOM 571 C C . THR A 1 82 ? -0.235 0.514 11.332 1.00 91.06 82 THR A C 1
ATOM 573 O O . THR A 1 82 ? 0.762 1.196 11.590 1.00 91.06 82 THR A O 1
ATOM 576 N N . VAL A 1 83 ? -1.474 0.943 11.547 1.00 90.19 83 VAL A N 1
ATOM 577 C CA . VAL A 1 83 ? -1.827 2.195 12.205 1.00 90.19 83 VAL A CA 1
ATOM 578 C C . VAL A 1 83 ? -2.793 1.889 13.336 1.00 90.19 83 VAL A C 1
ATOM 580 O O . VAL A 1 83 ? -3.827 1.265 13.121 1.00 90.19 83 VAL A O 1
ATOM 583 N N . GLU A 1 84 ? -2.470 2.350 14.534 1.00 89.00 84 GLU A N 1
ATOM 584 C CA . GLU A 1 84 ? -3.246 2.111 15.747 1.00 89.00 84 GLU A CA 1
ATOM 585 C C . GLU A 1 84 ? -3.576 3.441 16.418 1.00 89.00 84 GLU A C 1
ATOM 587 O O . GLU A 1 84 ? -2.724 4.323 16.560 1.00 89.00 84 GLU A O 1
ATOM 592 N N . GLY A 1 85 ? -4.811 3.572 16.884 1.00 88.19 85 GLY A N 1
ATOM 593 C CA . GLY A 1 85 ? -5.242 4.689 17.708 1.00 88.19 85 GLY A CA 1
ATOM 594 C C . GLY A 1 85 ? -6.458 4.332 18.556 1.00 88.19 85 GLY A C 1
ATOM 595 O O . GLY A 1 85 ? -6.991 3.225 18.459 1.00 88.19 85 GLY A O 1
ATOM 596 N N . PRO A 1 86 ? -6.921 5.260 19.409 1.00 86.56 86 PRO A N 1
ATOM 597 C CA . PRO A 1 86 ? -8.079 5.027 20.262 1.00 86.56 86 PRO A CA 1
ATOM 598 C C . PRO A 1 86 ? -9.311 4.611 19.443 1.00 86.56 86 PRO A C 1
ATOM 600 O O . PRO A 1 86 ? -9.865 5.413 18.694 1.00 86.56 86 PRO A O 1
ATOM 603 N N . GLY A 1 87 ? -9.734 3.352 19.585 1.00 87.88 87 GLY A N 1
ATOM 604 C CA . GLY A 1 87 ? -10.908 2.818 18.889 1.00 87.88 87 GLY A CA 1
ATOM 605 C C . GLY A 1 87 ? -10.737 2.655 17.375 1.00 87.88 87 GLY A C 1
ATOM 606 O O . GLY A 1 87 ? -11.741 2.613 16.667 1.00 87.88 87 GLY A O 1
ATOM 607 N N . LEU A 1 88 ? -9.507 2.589 16.853 1.00 89.88 88 LEU A N 1
ATOM 608 C CA . LEU A 1 88 ? -9.251 2.467 15.417 1.00 89.88 88 LEU A CA 1
ATOM 609 C C . LEU A 1 88 ? -8.003 1.623 15.140 1.00 89.88 88 LEU A C 1
ATOM 611 O O . LEU A 1 88 ? -6.928 1.909 15.666 1.00 89.88 88 LEU A O 1
ATOM 615 N N . ALA A 1 89 ? -8.144 0.649 14.242 1.00 91.69 89 ALA A N 1
ATOM 616 C CA . ALA A 1 89 ? -7.034 -0.060 13.621 1.00 91.69 89 ALA A CA 1
ATOM 617 C C . ALA A 1 89 ? -7.072 0.142 12.104 1.00 91.69 89 ALA A C 1
ATOM 619 O O . ALA A 1 89 ? -8.131 0.102 11.471 1.00 91.69 89 ALA A O 1
ATOM 620 N N . GLY A 1 90 ? -5.902 0.349 11.516 1.00 93.25 90 GLY A N 1
ATOM 621 C CA . GLY A 1 90 ? -5.713 0.578 10.096 1.00 93.25 90 GLY A CA 1
ATOM 622 C C . GLY A 1 90 ? -4.459 -0.105 9.576 1.00 93.25 90 GLY A C 1
ATOM 623 O O . GLY A 1 90 ? -3.543 -0.425 10.327 1.00 93.25 90 GLY A O 1
ATOM 624 N N . ALA A 1 91 ? -4.408 -0.324 8.271 1.00 93.69 91 ALA A N 1
ATOM 625 C CA . ALA A 1 91 ? -3.210 -0.801 7.604 1.00 93.69 91 ALA A CA 1
ATOM 626 C C . ALA A 1 91 ? -3.142 -0.252 6.185 1.00 93.69 91 ALA A C 1
ATOM 628 O O . ALA A 1 91 ? -4.175 -0.010 5.557 1.00 93.69 91 ALA A O 1
ATOM 629 N N . PHE A 1 92 ? -1.930 -0.094 5.668 1.00 94.00 92 PHE A N 1
ATOM 630 C CA . PHE A 1 92 ? -1.696 0.223 4.265 1.00 94.00 92 PHE A CA 1
ATOM 631 C C . PHE A 1 92 ? -0.418 -0.447 3.774 1.00 94.00 92 PHE A C 1
ATOM 633 O O . PHE A 1 92 ? 0.528 -0.639 4.540 1.00 94.00 92 PHE A O 1
ATOM 640 N N . ALA A 1 93 ? -0.398 -0.832 2.500 1.00 93.12 93 ALA A N 1
ATOM 641 C CA . ALA A 1 93 ? 0.756 -1.492 1.908 1.00 93.12 93 ALA A CA 1
ATOM 642 C C . ALA A 1 93 ? 0.793 -1.363 0.386 1.00 93.12 93 ALA A C 1
ATOM 644 O O . ALA A 1 93 ? -0.225 -1.115 -0.266 1.00 93.12 93 ALA A O 1
ATOM 645 N N . MET A 1 94 ? 1.974 -1.622 -0.160 1.00 92.31 94 MET A N 1
ATOM 646 C CA . MET A 1 94 ? 2.218 -1.869 -1.579 1.00 92.31 94 MET A CA 1
ATOM 647 C C . MET A 1 94 ? 3.195 -3.048 -1.739 1.00 92.31 94 MET A C 1
ATOM 649 O O . MET A 1 94 ? 3.860 -3.412 -0.764 1.00 92.31 94 MET A O 1
ATOM 653 N N . PRO A 1 95 ? 3.313 -3.650 -2.935 1.00 90.50 95 PRO A N 1
ATOM 654 C CA . PRO A 1 95 ? 4.313 -4.677 -3.195 1.00 90.50 95 PRO A CA 1
ATOM 655 C C . PRO A 1 95 ? 5.740 -4.199 -2.927 1.00 90.50 95 PRO A C 1
ATOM 657 O O . PRO A 1 95 ? 6.075 -3.034 -3.156 1.00 90.50 95 PRO A O 1
ATOM 660 N N . ASP A 1 96 ? 6.580 -5.107 -2.441 1.00 88.31 96 ASP A N 1
ATOM 661 C CA . ASP A 1 96 ? 7.983 -4.820 -2.163 1.00 88.31 96 ASP A CA 1
ATOM 662 C C . ASP A 1 96 ? 8.874 -4.864 -3.421 1.00 88.31 96 ASP A C 1
ATOM 664 O O . ASP A 1 96 ? 8.442 -5.116 -4.551 1.00 88.31 96 ASP A O 1
ATOM 668 N N . ALA A 1 97 ? 10.166 -4.611 -3.207 1.00 87.50 97 ALA A N 1
ATOM 669 C CA . ALA A 1 97 ? 11.194 -4.669 -4.239 1.00 87.50 97 ALA A CA 1
ATOM 670 C C . ALA A 1 97 ? 11.272 -6.036 -4.942 1.00 87.50 97 ALA A C 1
ATOM 672 O O . ALA A 1 97 ? 11.482 -6.087 -6.156 1.00 87.50 97 ALA A O 1
ATOM 673 N N . ALA A 1 98 ? 11.106 -7.135 -4.198 1.00 88.44 98 ALA A N 1
ATOM 674 C CA . ALA A 1 98 ? 11.205 -8.483 -4.744 1.00 88.44 98 ALA A CA 1
ATOM 675 C C . ALA A 1 98 ? 10.043 -8.766 -5.701 1.00 88.44 98 ALA A C 1
ATOM 677 O O . ALA A 1 98 ? 10.264 -9.262 -6.808 1.00 88.44 98 ALA A O 1
ATOM 678 N N . TRP A 1 99 ? 8.823 -8.372 -5.327 1.00 89.94 99 TRP A N 1
ATOM 679 C CA . TRP A 1 99 ? 7.656 -8.478 -6.196 1.00 89.94 99 TRP A CA 1
ATOM 680 C C . TRP A 1 99 ? 7.807 -7.629 -7.462 1.00 89.94 99 TRP A C 1
ATOM 682 O O . TRP A 1 99 ? 7.558 -8.117 -8.565 1.00 89.94 99 TRP A O 1
ATOM 692 N N . LEU A 1 100 ? 8.258 -6.375 -7.330 1.00 89.94 100 LEU A N 1
ATOM 693 C CA . LEU A 1 100 ? 8.446 -5.466 -8.469 1.00 89.94 100 LEU A CA 1
ATOM 694 C C . LEU A 1 100 ? 9.483 -6.007 -9.460 1.00 89.94 100 LEU A C 1
ATOM 696 O O . LEU A 1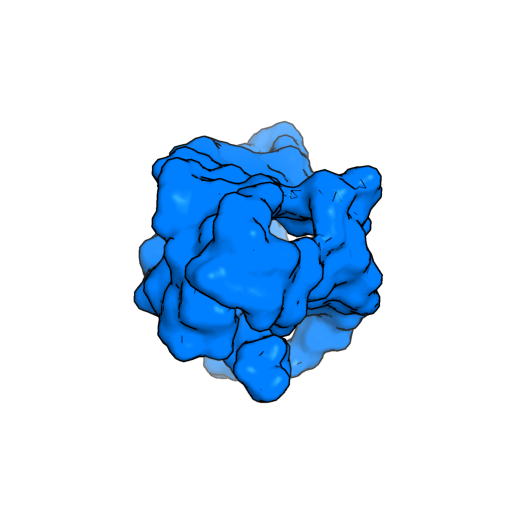 100 ? 9.284 -5.927 -10.675 1.00 89.94 100 LEU A O 1
ATOM 700 N N . SER A 1 101 ? 10.550 -6.613 -8.941 1.00 89.81 101 SER A N 1
ATOM 701 C CA . SER A 1 101 ? 11.560 -7.277 -9.756 1.00 89.81 101 SER A CA 1
ATOM 702 C C . SER A 1 101 ? 11.012 -8.508 -10.464 1.00 89.81 101 SER A C 1
ATOM 704 O O . SER A 1 101 ? 11.136 -8.618 -11.683 1.00 89.81 101 SER A O 1
ATOM 706 N N . ALA A 1 102 ? 10.330 -9.393 -9.737 1.00 90.00 102 ALA A N 1
ATOM 707 C CA . ALA A 1 102 ? 9.787 -10.623 -10.300 1.00 90.00 102 ALA A CA 1
ATOM 708 C C . ALA A 1 102 ? 8.688 -10.370 -11.347 1.00 90.00 102 ALA A C 1
ATOM 710 O O . ALA A 1 102 ? 8.616 -11.084 -12.346 1.00 90.00 102 ALA A O 1
ATOM 711 N N . ARG A 1 103 ? 7.824 -9.368 -11.132 1.00 89.81 103 ARG A N 1
ATOM 712 C CA . ARG A 1 103 ? 6.663 -9.110 -11.997 1.00 89.81 103 ARG A CA 1
ATOM 713 C C . ARG A 1 103 ? 6.986 -8.228 -13.197 1.00 89.81 103 ARG A C 1
ATOM 715 O O . ARG A 1 103 ? 6.468 -8.487 -14.279 1.00 89.81 103 ARG A O 1
ATOM 722 N N . HIS A 1 104 ? 7.804 -7.196 -12.999 1.00 89.50 104 HIS A N 1
ATOM 723 C CA . HIS A 1 104 ? 8.034 -6.147 -13.999 1.00 89.50 104 HIS A CA 1
ATOM 724 C C . HIS A 1 104 ? 9.502 -6.027 -14.429 1.00 89.50 104 HIS A C 1
ATOM 726 O O . HIS A 1 104 ? 9.822 -5.176 -15.251 1.00 89.50 104 HIS A O 1
ATOM 732 N N . GLY A 1 105 ? 10.416 -6.843 -13.892 1.00 88.06 105 GLY A N 1
ATOM 733 C CA . GLY A 1 105 ? 11.846 -6.751 -14.215 1.00 88.06 105 GLY A CA 1
ATOM 734 C C . GLY A 1 105 ? 12.504 -5.460 -13.715 1.00 88.06 105 GLY A C 1
ATOM 735 O O . GLY A 1 105 ? 13.545 -5.055 -14.233 1.00 88.06 105 GLY A O 1
ATOM 736 N N . LEU A 1 106 ? 11.891 -4.794 -12.733 1.00 89.50 106 LEU A N 1
ATOM 737 C CA . LEU A 1 106 ? 12.408 -3.568 -12.134 1.00 89.50 106 LEU A CA 1
ATOM 738 C C . LEU A 1 106 ? 13.433 -3.889 -11.047 1.00 89.50 106 LEU A C 1
ATOM 740 O O . LEU A 1 106 ? 13.210 -4.758 -10.207 1.00 89.50 106 LEU A O 1
ATOM 744 N N . SER A 1 107 ? 14.537 -3.155 -11.002 1.00 87.06 107 SER A N 1
ATOM 745 C CA . SER A 1 107 ? 15.367 -3.116 -9.800 1.00 87.06 107 SER A CA 1
ATOM 746 C C . SER A 1 107 ? 14.877 -1.989 -8.900 1.00 87.06 107 SER A C 1
ATOM 748 O O . SER A 1 107 ? 14.595 -0.888 -9.368 1.00 87.06 107 SER A O 1
ATOM 750 N N . ALA A 1 108 ? 14.740 -2.275 -7.607 1.00 82.56 108 ALA A N 1
ATOM 751 C CA . ALA A 1 108 ? 14.373 -1.281 -6.612 1.00 82.56 108 ALA A CA 1
ATOM 752 C C . ALA A 1 108 ? 15.527 -1.099 -5.624 1.00 82.56 108 ALA A C 1
ATOM 754 O O . ALA A 1 108 ? 16.003 -2.063 -5.023 1.00 82.56 108 ALA A O 1
ATOM 755 N N . THR A 1 109 ? 15.982 0.139 -5.460 1.00 70.44 109 THR A N 1
ATOM 756 C CA . THR A 1 109 ? 17.041 0.521 -4.520 1.00 70.44 109 THR A CA 1
ATOM 757 C C . THR A 1 109 ? 16.544 1.615 -3.580 1.00 70.44 109 THR A C 1
ATOM 759 O O . THR A 1 109 ? 15.694 2.422 -3.946 1.00 70.44 109 THR A O 1
ATOM 762 N N . GLY A 1 110 ? 17.068 1.656 -2.352 1.00 58.88 110 GLY A N 1
ATOM 763 C CA . GLY A 1 110 ? 16.805 2.766 -1.428 1.00 58.88 110 GLY A CA 1
ATOM 764 C C . GLY A 1 110 ? 15.520 2.648 -0.607 1.00 58.88 110 GLY A C 1
ATOM 765 O O . GLY A 1 110 ? 14.783 3.617 -0.488 1.00 58.88 110 GLY A O 1
ATOM 766 N N . PHE A 1 111 ? 15.275 1.485 0.002 1.00 55.16 111 PHE A N 1
ATOM 767 C CA . PHE A 1 111 ? 14.212 1.309 0.994 1.00 55.16 111 PHE A CA 1
ATOM 768 C C . PHE A 1 111 ? 14.523 2.139 2.251 1.00 55.16 111 PHE A C 1
ATOM 770 O O . PHE A 1 111 ? 15.412 1.793 3.028 1.00 55.16 111 PHE A O 1
ATOM 777 N N . SER A 1 112 ? 13.787 3.229 2.466 1.00 59.66 112 SER A N 1
ATOM 778 C CA . SER A 1 112 ? 13.761 3.942 3.747 1.00 59.66 112 SER A CA 1
ATOM 779 C C . SER A 1 112 ? 12.360 3.827 4.329 1.00 59.66 112 SER A C 1
ATOM 781 O O . SER A 1 112 ? 11.468 4.581 3.944 1.00 59.66 112 SER A O 1
ATOM 783 N N . ALA A 1 113 ? 12.142 2.851 5.214 1.00 56.22 113 ALA A N 1
ATOM 784 C CA . ALA A 1 113 ? 10.931 2.824 6.025 1.00 56.22 113 ALA A CA 1
ATOM 785 C C . ALA A 1 113 ? 11.059 3.891 7.112 1.00 56.22 113 ALA A C 1
ATOM 787 O O . ALA A 1 113 ? 11.733 3.700 8.124 1.00 56.22 113 ALA A O 1
ATOM 788 N N . ALA A 1 114 ? 10.408 5.026 6.895 1.00 61.16 114 ALA A N 1
ATOM 789 C CA . ALA A 1 114 ? 10.140 5.977 7.955 1.00 61.16 114 ALA A CA 1
ATOM 790 C C . ALA A 1 114 ? 8.828 5.597 8.659 1.00 61.16 114 ALA A C 1
ATOM 792 O O . ALA A 1 114 ? 7.986 4.874 8.122 1.00 61.16 114 ALA A O 1
ATOM 793 N N . HIS A 1 115 ? 8.607 6.158 9.849 1.00 60.03 115 HIS A N 1
ATOM 794 C CA . HIS A 1 115 ? 7.355 6.015 10.604 1.00 60.03 115 HIS A CA 1
ATOM 795 C C . HIS A 1 115 ? 6.111 6.503 9.833 1.00 60.03 115 HIS A C 1
ATOM 797 O O . HIS A 1 115 ? 4.996 6.283 10.279 1.00 60.03 115 HIS A O 1
ATOM 803 N N . ALA A 1 116 ? 6.284 7.159 8.684 1.00 61.91 116 ALA A N 1
ATOM 804 C CA . ALA A 1 116 ? 5.215 7.724 7.870 1.00 61.91 116 ALA A CA 1
ATOM 805 C C . ALA A 1 116 ? 5.217 7.205 6.419 1.00 61.91 116 ALA A C 1
ATOM 807 O O . ALA A 1 116 ? 4.568 7.808 5.571 1.00 61.91 116 ALA A O 1
ATOM 808 N N . GLY A 1 117 ? 5.931 6.114 6.115 1.00 71.12 117 GLY A N 1
ATOM 809 C CA . GLY A 1 117 ? 5.907 5.494 4.788 1.00 71.12 117 GLY A CA 1
ATOM 810 C C . GLY A 1 117 ? 7.277 5.116 4.232 1.00 71.12 117 GLY A C 1
ATOM 811 O O . GLY A 1 117 ? 8.250 4.975 4.973 1.00 71.12 117 GLY A O 1
ATOM 812 N N . ILE A 1 118 ? 7.337 4.947 2.914 1.00 83.56 118 ILE A N 1
ATOM 813 C CA . ILE A 1 118 ? 8.520 4.537 2.164 1.00 83.56 118 ILE A CA 1
ATOM 814 C C . ILE A 1 118 ? 8.719 5.370 0.904 1.00 83.56 118 ILE A C 1
ATOM 816 O O . ILE A 1 118 ? 7.761 5.786 0.256 1.00 83.56 118 ILE A O 1
ATOM 820 N N . SER A 1 119 ? 9.980 5.545 0.512 1.00 85.62 119 SER A N 1
ATOM 821 C CA . SER A 1 119 ? 10.333 5.830 -0.878 1.00 85.62 119 SER A CA 1
ATOM 822 C C . SER A 1 119 ? 11.134 4.675 -1.475 1.00 85.62 119 SER A C 1
ATOM 824 O O . SER A 1 119 ? 11.966 4.094 -0.785 1.00 85.62 119 SER A O 1
ATOM 826 N N . LEU A 1 120 ? 10.856 4.329 -2.731 1.00 87.75 120 LEU A N 1
ATOM 827 C CA . LEU A 1 120 ? 11.588 3.336 -3.515 1.00 87.75 120 LEU A CA 1
ATOM 828 C C . LEU A 1 120 ? 12.061 3.975 -4.814 1.00 87.75 120 LEU A C 1
ATOM 830 O O . LEU A 1 120 ? 11.260 4.555 -5.544 1.00 87.75 120 LEU A O 1
ATOM 834 N N . GLU A 1 121 ? 13.341 3.835 -5.133 1.00 90.25 121 GLU A N 1
ATOM 835 C CA . GLU A 1 121 ? 13.859 4.180 -6.452 1.00 90.25 121 GLU A CA 1
ATOM 836 C C . GLU A 1 121 ? 13.786 2.947 -7.353 1.00 90.25 121 GLU A C 1
ATOM 838 O O . GLU A 1 121 ? 14.423 1.935 -7.076 1.00 90.25 121 GLU A O 1
ATOM 843 N N . LEU A 1 122 ? 12.997 3.029 -8.418 1.00 90.44 122 LEU A N 1
ATOM 844 C CA . LEU A 1 122 ? 12.860 2.015 -9.452 1.00 90.44 122 LEU A CA 1
ATOM 845 C C . LEU A 1 122 ? 13.791 2.314 -10.614 1.00 90.44 122 LEU A C 1
ATOM 847 O O . LEU A 1 122 ? 13.894 3.462 -11.041 1.00 90.44 122 LEU A O 1
ATOM 851 N N . ARG A 1 123 ? 14.389 1.271 -11.182 1.00 90.81 123 ARG A N 1
ATOM 852 C CA . ARG A 1 123 ? 15.171 1.332 -12.416 1.00 90.81 123 ARG A CA 1
ATOM 853 C C . ARG A 1 123 ? 14.786 0.190 -13.340 1.00 90.81 123 ARG A C 1
ATOM 855 O O . ARG A 1 123 ? 14.567 -0.937 -12.896 1.00 90.81 123 ARG A O 1
ATOM 862 N N . ALA A 1 124 ? 14.723 0.489 -14.632 1.00 88.75 124 ALA A N 1
ATOM 863 C CA . ALA A 1 124 ? 14.384 -0.485 -15.658 1.00 88.75 124 ALA A CA 1
ATOM 864 C C . ALA A 1 124 ? 15.586 -0.759 -16.573 1.00 88.75 124 ALA A C 1
ATOM 866 O O . ALA A 1 124 ? 16.237 0.165 -17.065 1.00 88.75 124 ALA A O 1
ATOM 867 N N . ALA A 1 125 ? 15.876 -2.039 -16.823 1.00 85.94 125 ALA A N 1
ATOM 868 C CA . ALA A 1 125 ? 16.930 -2.445 -17.761 1.00 85.94 125 ALA A CA 1
ATOM 869 C C . ALA A 1 125 ? 16.533 -2.228 -19.235 1.00 85.94 125 ALA A C 1
ATOM 871 O O . ALA A 1 125 ? 17.396 -2.131 -20.102 1.00 85.94 125 ALA A O 1
ATOM 872 N N . GLY A 1 126 ? 15.233 -2.132 -19.511 1.00 88.62 126 GLY A N 1
ATOM 873 C CA . GLY A 1 126 ? 14.651 -1.833 -20.814 1.00 88.62 126 GLY A CA 1
ATOM 874 C C . GLY A 1 126 ? 13.281 -1.167 -20.644 1.00 88.62 126 GLY A C 1
ATOM 875 O O . GLY A 1 126 ? 12.853 -0.966 -19.507 1.00 88.62 126 GLY A O 1
ATOM 876 N N . PRO A 1 127 ? 12.587 -0.816 -21.739 1.00 90.00 127 PRO A N 1
ATOM 877 C CA . PRO A 1 127 ? 11.280 -0.173 -21.661 1.00 90.00 127 PRO A CA 1
ATOM 878 C C . PRO A 1 127 ? 10.254 -1.040 -20.922 1.00 90.00 127 PRO A C 1
ATOM 880 O O . PRO A 1 127 ? 10.076 -2.211 -21.259 1.00 90.00 127 PRO A O 1
ATOM 883 N N . VAL A 1 128 ? 9.559 -0.464 -19.943 1.00 91.88 128 VAL A N 1
ATOM 884 C CA . VAL A 1 128 ? 8.553 -1.168 -19.138 1.00 91.88 128 VAL A CA 1
ATOM 885 C C . VAL A 1 128 ? 7.410 -0.242 -18.746 1.00 91.88 128 VAL A C 1
ATOM 887 O O . VAL A 1 128 ? 7.605 0.942 -18.476 1.00 91.88 128 VAL A O 1
ATOM 890 N N . VAL A 1 129 ? 6.205 -0.806 -18.681 1.00 91.12 129 VAL A N 1
ATOM 891 C CA . VAL A 1 129 ? 5.046 -0.180 -18.044 1.00 91.12 129 VAL A CA 1
ATOM 892 C C . VAL A 1 129 ? 4.677 -1.026 -16.834 1.00 91.12 129 VAL A C 1
ATOM 894 O O . VAL A 1 129 ? 4.143 -2.124 -16.976 1.00 91.12 129 VAL A O 1
ATOM 897 N N . ALA A 1 130 ? 4.983 -0.522 -15.644 1.00 91.44 130 ALA A N 1
ATOM 898 C CA . ALA A 1 130 ? 4.680 -1.191 -14.391 1.00 91.44 130 ALA A CA 1
ATOM 899 C C . ALA A 1 130 ? 3.344 -0.696 -13.835 1.00 91.44 130 ALA A C 1
ATOM 901 O O . ALA A 1 130 ? 3.104 0.507 -13.731 1.00 91.44 130 ALA A O 1
ATOM 902 N N . THR A 1 131 ? 2.486 -1.634 -13.441 1.00 92.56 131 THR A N 1
ATOM 903 C CA . THR A 1 131 ? 1.278 -1.342 -12.661 1.00 92.56 131 THR A CA 1
ATOM 904 C C . THR A 1 131 ? 1.552 -1.705 -11.213 1.00 92.56 131 THR A C 1
ATOM 906 O O . THR A 1 131 ? 1.823 -2.867 -10.902 1.00 92.56 131 THR A O 1
ATOM 909 N N . ILE A 1 132 ? 1.520 -0.698 -10.344 1.00 92.62 132 ILE A N 1
ATOM 910 C CA . ILE A 1 132 ? 1.881 -0.812 -8.934 1.00 92.62 132 ILE A CA 1
ATOM 911 C C . ILE A 1 132 ? 0.604 -0.657 -8.109 1.00 92.62 132 ILE A C 1
ATOM 913 O O . ILE A 1 132 ? 0.097 0.462 -7.982 1.00 92.62 132 ILE A O 1
ATOM 917 N N . PRO A 1 133 ? 0.039 -1.753 -7.578 1.00 93.81 133 PRO A N 1
ATOM 918 C CA . PRO A 1 133 ? -1.102 -1.662 -6.687 1.00 93.81 133 PRO A CA 1
ATOM 919 C C . PRO A 1 133 ? -0.668 -1.154 -5.308 1.00 93.81 133 PRO A C 1
ATOM 921 O O . PRO A 1 133 ? 0.419 -1.464 -4.829 1.00 93.81 133 PRO A O 1
ATOM 924 N N . PHE A 1 134 ? -1.546 -0.425 -4.632 1.00 94.19 134 PHE A N 1
ATOM 925 C CA . PHE A 1 134 ? -1.489 -0.250 -3.186 1.00 94.19 134 PHE A CA 1
ATOM 926 C C . PHE A 1 134 ? -2.896 -0.384 -2.604 1.00 94.19 134 PHE A C 1
ATOM 928 O O . PHE A 1 134 ? -3.901 -0.224 -3.307 1.00 94.19 134 PHE A O 1
ATOM 935 N N . ALA A 1 135 ? -2.976 -0.705 -1.320 1.00 95.69 135 ALA A N 1
ATOM 936 C CA . ALA A 1 135 ? -4.247 -0.832 -0.630 1.00 95.69 135 ALA A CA 1
ATOM 937 C C . ALA A 1 135 ? -4.170 -0.251 0.776 1.00 95.69 135 ALA A C 1
ATOM 939 O O . ALA A 1 135 ? -3.104 -0.179 1.389 1.00 95.69 135 ALA A O 1
ATOM 940 N N . VAL A 1 136 ? -5.335 0.145 1.273 1.00 95.88 136 VAL A N 1
ATOM 941 C CA . VAL A 1 136 ? -5.542 0.655 2.621 1.00 95.88 136 VAL A CA 1
ATOM 942 C C . VAL A 1 136 ? -6.837 0.086 3.186 1.00 95.88 136 VAL A C 1
ATOM 944 O O . VAL A 1 136 ? -7.824 -0.069 2.469 1.00 95.88 136 VAL A O 1
ATOM 947 N N . ALA A 1 137 ? -6.854 -0.255 4.467 1.00 95.69 137 ALA A N 1
ATOM 948 C CA . ALA A 1 137 ? -8.048 -0.750 5.140 1.00 95.69 137 ALA A CA 1
ATOM 949 C C . ALA A 1 137 ? -8.103 -0.264 6.585 1.00 95.69 137 ALA A C 1
ATOM 951 O O . ALA A 1 137 ? -7.066 0.038 7.180 1.00 95.69 137 ALA A O 1
ATOM 952 N N . TRP A 1 138 ? -9.309 -0.194 7.148 1.00 94.56 138 TRP A N 1
ATOM 953 C CA . TRP A 1 138 ? -9.509 0.147 8.554 1.00 94.56 138 TRP A CA 1
ATOM 954 C C . TRP A 1 138 ? -10.796 -0.415 9.144 1.00 94.56 138 TRP A C 1
ATOM 956 O O . TRP A 1 138 ? -11.781 -0.671 8.443 1.00 94.56 138 TRP A O 1
ATOM 966 N N . ALA A 1 139 ? -10.777 -0.539 10.467 1.00 92.50 139 ALA A N 1
ATOM 967 C CA . ALA A 1 139 ? -11.914 -0.868 11.306 1.00 92.50 139 ALA A CA 1
ATOM 968 C C . ALA A 1 139 ? -11.906 0.008 12.559 1.00 92.50 139 ALA A C 1
ATOM 970 O O . ALA A 1 139 ? -10.866 0.196 13.197 1.00 92.50 139 ALA A O 1
ATOM 971 N N . ARG A 1 140 ? -13.080 0.503 12.945 1.00 89.62 140 ARG A N 1
ATOM 972 C CA . ARG A 1 140 ? -13.317 1.004 14.294 1.00 89.62 140 ARG A CA 1
ATOM 973 C C . ARG A 1 140 ? -13.376 -0.167 15.264 1.00 89.62 140 ARG A C 1
ATOM 975 O O . ARG A 1 140 ? -14.119 -1.123 15.055 1.00 89.62 140 ARG A O 1
ATOM 982 N N . LEU A 1 141 ? -12.591 -0.062 16.324 1.00 84.44 141 LEU A N 1
ATOM 983 C CA . LEU A 1 141 ? -12.502 -1.049 17.387 1.00 84.44 141 LEU A CA 1
ATOM 984 C C . LEU A 1 141 ? -13.513 -0.728 18.484 1.00 84.44 141 LEU A C 1
ATOM 986 O O . LEU A 1 141 ? -13.730 0.438 18.833 1.00 84.44 141 LEU A O 1
ATOM 990 N N . ALA A 1 142 ? -14.106 -1.772 19.059 1.00 78.31 142 ALA A N 1
ATOM 991 C CA . ALA A 1 142 ? -14.877 -1.614 20.278 1.00 78.31 142 ALA A CA 1
ATOM 992 C C . ALA A 1 142 ? -13.933 -1.229 21.437 1.00 78.31 142 ALA A C 1
ATOM 994 O O . ALA A 1 142 ? -12.759 -1.611 21.449 1.00 78.31 142 ALA A O 1
ATOM 995 N N . PRO A 1 143 ? -14.410 -0.483 22.445 1.00 65.44 143 PRO A N 1
ATOM 996 C CA . PRO A 1 143 ? -13.618 -0.235 23.642 1.00 65.44 143 PRO A CA 1
ATOM 997 C C . PRO A 1 143 ? -13.183 -1.562 24.288 1.00 65.44 143 PRO A C 1
ATOM 9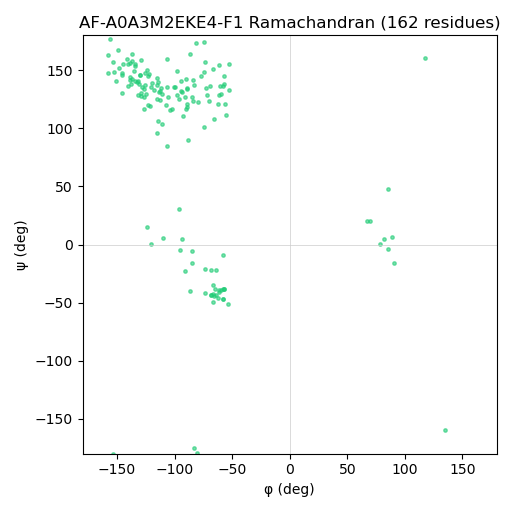99 O O . PRO A 1 143 ? -14.031 -2.370 24.659 1.00 65.44 143 PRO A O 1
ATOM 1002 N N . GLY A 1 144 ? -11.871 -1.783 24.419 1.00 61.66 144 GLY A N 1
ATOM 1003 C CA . GLY A 1 144 ? -11.301 -2.982 25.049 1.00 61.66 144 GLY A CA 1
ATOM 1004 C C . GLY A 1 144 ? -11.046 -4.182 24.126 1.00 61.66 144 GLY A C 1
ATOM 1005 O O . GLY A 1 144 ? -10.666 -5.231 24.635 1.00 61.66 144 GLY A O 1
ATOM 1006 N N . SER A 1 145 ? -11.226 -4.062 22.803 1.00 64.12 145 SER A N 1
ATOM 1007 C CA . SER A 1 145 ? -10.823 -5.105 21.842 1.00 64.12 145 SER A CA 1
ATOM 1008 C C . SER A 1 145 ? -9.388 -4.889 21.337 1.00 64.12 145 SER A C 1
ATOM 1010 O O . SER A 1 145 ? -9.093 -3.814 20.817 1.00 64.12 145 SER A O 1
ATOM 1012 N N . GLU A 1 146 ? -8.531 -5.911 21.430 1.00 56.38 146 GLU A N 1
ATOM 1013 C CA . GLU A 1 146 ? -7.126 -5.909 20.963 1.00 56.38 146 GLU A CA 1
ATOM 1014 C C . GLU A 1 146 ? -6.938 -6.511 19.548 1.00 56.38 146 GLU A C 1
ATOM 1016 O O . GLU A 1 146 ? -5.909 -7.110 19.242 1.00 56.38 146 GLU A O 1
ATOM 1021 N N . GLU A 1 147 ? -7.917 -6.404 18.646 1.00 60.53 147 GLU A N 1
ATOM 1022 C CA . GLU A 1 147 ? -7.782 -7.005 17.309 1.00 60.53 147 GLU A CA 1
ATOM 1023 C C . GLU A 1 147 ? -7.108 -6.062 16.302 1.00 60.53 147 GLU A C 1
ATOM 1025 O O . GLU A 1 147 ? -7.752 -5.304 15.579 1.00 60.53 147 GLU A O 1
ATOM 1030 N N . GLU A 1 148 ? -5.780 -6.141 16.226 1.00 64.69 148 GLU A N 1
ATOM 1031 C CA . GLU A 1 148 ? -4.950 -5.314 15.334 1.00 64.69 148 GLU A CA 1
ATOM 1032 C C . GLU A 1 148 ? -4.815 -5.894 13.904 1.00 64.69 148 GLU A C 1
ATOM 1034 O O . GLU A 1 148 ? -4.462 -5.182 12.963 1.00 64.69 148 GLU A O 1
ATOM 1039 N N . PHE A 1 149 ? -5.142 -7.177 13.689 1.00 73.44 149 PHE A N 1
ATOM 1040 C CA . PHE A 1 149 ? -4.786 -7.888 12.447 1.00 73.44 149 PHE A CA 1
ATOM 1041 C C . PHE A 1 149 ? -5.825 -7.836 11.316 1.00 73.44 149 PHE A C 1
ATOM 1043 O O . PHE A 1 149 ? -5.462 -8.000 10.148 1.00 73.44 149 PHE A O 1
ATOM 1050 N N . GLY A 1 150 ? -7.107 -7.598 11.617 1.00 82.62 150 GLY A N 1
ATOM 1051 C CA . GLY A 1 150 ? -8.190 -7.604 10.619 1.00 82.62 150 GLY A CA 1
ATOM 1052 C C . GLY A 1 150 ? -7.939 -6.681 9.413 1.00 82.62 150 GLY A C 1
ATOM 1053 O O . GLY A 1 150 ? -7.989 -7.150 8.269 1.00 82.62 150 GLY A O 1
ATOM 1054 N N . PRO A 1 151 ? -7.596 -5.394 9.633 1.00 90.75 151 PRO A N 1
ATOM 1055 C CA . PRO A 1 151 ? -7.243 -4.466 8.557 1.00 90.75 151 PRO A CA 1
ATOM 1056 C C . PRO A 1 151 ? -6.062 -4.932 7.708 1.00 90.75 151 PRO A C 1
ATOM 1058 O O . PRO A 1 151 ? -6.087 -4.791 6.485 1.00 90.75 151 PRO A O 1
ATOM 1061 N N . PHE A 1 152 ? -5.046 -5.534 8.324 1.00 91.06 152 PHE A N 1
ATOM 1062 C CA . PHE A 1 152 ? -3.866 -5.970 7.592 1.00 91.06 152 PHE A CA 1
ATOM 1063 C C . PHE A 1 152 ? -4.158 -7.143 6.646 1.00 91.06 152 PHE A C 1
ATOM 1065 O O . PHE A 1 152 ? -3.781 -7.093 5.473 1.00 91.06 152 PHE A O 1
ATOM 1072 N N . PHE A 1 153 ? -4.916 -8.148 7.098 1.00 90.00 153 PHE A N 1
ATOM 1073 C CA . PHE A 1 153 ? -5.348 -9.256 6.235 1.00 90.00 153 PHE A CA 1
ATOM 1074 C C . PHE A 1 153 ? -6.123 -8.773 5.006 1.00 90.00 153 PHE A C 1
ATOM 1076 O O . PHE A 1 153 ? -5.961 -9.304 3.905 1.00 90.00 153 PHE A O 1
ATOM 1083 N N . ALA A 1 154 ? -6.959 -7.752 5.171 1.00 92.31 154 ALA A N 1
ATOM 1084 C CA . ALA A 1 154 ? -7.680 -7.162 4.056 1.00 92.31 154 ALA A CA 1
ATOM 1085 C C . ALA A 1 154 ? -6.783 -6.454 3.055 1.00 92.31 154 ALA A C 1
ATOM 1087 O O . ALA A 1 154 ? -6.984 -6.631 1.857 1.00 92.31 154 ALA A O 1
ATOM 1088 N N . VAL A 1 155 ? -5.793 -5.695 3.525 1.00 93.81 155 VAL A N 1
ATOM 1089 C CA . VAL A 1 155 ? -4.802 -5.066 2.646 1.00 93.81 155 VAL A CA 1
ATOM 1090 C C . VAL A 1 155 ? -4.083 -6.129 1.817 1.00 93.81 155 VAL A C 1
ATOM 1092 O O . VAL A 1 155 ? -4.019 -6.002 0.596 1.00 93.81 155 VAL A O 1
ATOM 1095 N N . GLN A 1 156 ? -3.626 -7.218 2.441 1.00 92.38 156 GLN A N 1
ATOM 1096 C CA . GLN A 1 156 ? -2.994 -8.330 1.723 1.00 92.38 156 GLN A CA 1
ATOM 1097 C C . GLN A 1 156 ? -3.924 -8.932 0.658 1.00 92.38 156 GLN A C 1
ATOM 1099 O O . GLN A 1 156 ? -3.518 -9.112 -0.492 1.00 92.38 156 GLN A O 1
ATOM 1104 N N . LYS A 1 157 ? -5.192 -9.199 1.003 1.00 91.88 157 LYS A N 1
ATOM 1105 C CA . LYS A 1 157 ? -6.181 -9.740 0.054 1.00 91.88 157 LYS A CA 1
ATOM 1106 C C . LYS A 1 157 ? -6.485 -8.776 -1.090 1.00 91.88 157 LYS A C 1
ATOM 1108 O O . LYS A 1 157 ? -6.539 -9.206 -2.239 1.00 91.88 157 LYS A O 1
ATOM 1113 N N . ALA A 1 158 ? -6.655 -7.491 -0.798 1.00 92.94 158 ALA A N 1
ATOM 1114 C CA . ALA A 1 158 ? -6.912 -6.465 -1.803 1.00 92.94 158 ALA A CA 1
ATOM 1115 C C . ALA A 1 158 ? -5.748 -6.343 -2.798 1.00 92.94 158 ALA A C 1
ATOM 1117 O O . ALA A 1 158 ? -5.973 -6.239 -4.006 1.00 92.94 158 ALA A O 1
ATOM 1118 N N . LEU A 1 159 ? -4.506 -6.417 -2.308 1.00 92.25 159 LEU A N 1
ATOM 1119 C CA . LEU A 1 159 ? -3.315 -6.431 -3.156 1.00 92.25 159 LEU A CA 1
ATOM 1120 C C . LEU A 1 159 ? -3.238 -7.694 -4.014 1.00 92.25 159 LEU A C 1
ATOM 1122 O O . LEU A 1 159 ? -3.010 -7.588 -5.217 1.00 92.25 159 LEU A O 1
ATOM 1126 N N . ALA A 1 160 ? -3.510 -8.870 -3.443 1.00 88.50 160 ALA A N 1
ATOM 1127 C CA . ALA A 1 160 ? -3.537 -10.126 -4.192 1.00 88.50 160 ALA A CA 1
ATOM 1128 C C . ALA A 1 160 ? -4.588 -10.110 -5.319 1.00 88.50 160 ALA A C 1
ATOM 1130 O O . ALA A 1 160 ? -4.316 -10.563 -6.427 1.00 88.50 160 ALA A O 1
ATOM 1131 N N . GLN A 1 161 ? -5.763 -9.520 -5.077 1.00 85.06 161 GLN A N 1
ATOM 1132 C CA . GLN A 1 161 ? -6.811 -9.337 -6.092 1.00 85.06 161 GLN A CA 1
ATOM 1133 C C . GLN A 1 161 ? -6.431 -8.330 -7.190 1.00 85.06 161 GLN A C 1
ATOM 1135 O O . GLN A 1 161 ? -7.051 -8.322 -8.250 1.00 85.06 161 GLN A O 1
ATOM 1140 N N . GLY A 1 162 ? -5.482 -7.427 -6.924 1.00 71.44 162 GLY A N 1
ATOM 1141 C CA . GLY A 1 162 ? -4.983 -6.433 -7.883 1.00 71.44 162 GLY A CA 1
ATOM 1142 C C . GLY A 1 162 ? -3.719 -6.856 -8.633 1.00 71.44 162 GLY A C 1
ATOM 1143 O O . GLY A 1 162 ? -3.266 -6.120 -9.500 1.00 71.44 162 GLY A O 1
ATOM 1144 N N . ALA A 1 163 ? -3.139 -8.010 -8.294 1.00 61.44 163 ALA A N 1
ATOM 1145 C CA . ALA A 1 163 ? -1.906 -8.517 -8.897 1.00 61.44 163 ALA A CA 1
ATOM 1146 C C . ALA A 1 163 ? -2.123 -9.304 -10.213 1.00 61.44 163 ALA A C 1
ATOM 1148 O O . ALA A 1 163 ? -1.135 -9.703 -10.846 1.00 61.44 163 ALA A O 1
ATOM 1149 N N . GLY A 1 164 ? -3.392 -9.530 -10.590 1.00 51.34 164 GLY A N 1
ATOM 1150 C CA . GLY A 1 164 ? -3.835 -10.249 -11.795 1.00 51.34 164 GLY A CA 1
ATOM 1151 C C . GLY A 1 164 ? -3.424 -9.579 -13.096 1.00 51.34 164 GLY A C 1
ATOM 1152 O O . GLY A 1 164 ? -3.583 -8.345 -13.194 1.00 51.34 164 GLY A O 1
#

Solvent-accessible surface area (backbone atoms only — not comparable to full-atom values): 8702 Å² total; per-residue (Å²): 111,23,64,41,76,48,85,48,97,59,29,45,36,34,46,32,23,70,68,34,46,59,53,66,81,41,81,52,92,68,94,64,65,90,95,54,69,67,77,47,37,38,36,33,36,41,35,36,64,38,48,62,72,35,72,49,52,41,38,39,38,43,54,62,36,93,78,48,45,53,43,82,40,91,52,93,57,40,48,35,32,38,33,42,37,93,48,35,31,30,16,39,35,30,65,22,53,67,43,43,27,74,75,60,59,29,48,57,49,67,84,47,82,50,77,44,36,38,40,37,38,37,34,26,84,42,73,42,76,41,78,45,46,35,19,35,16,27,23,74,42,58,92,92,60,88,76,66,56,53,23,42,56,41,21,55,50,52,40,61,71,60,70,115